Protein AF-A0A2P0QM27-F1 (afdb_monomer_lite)

Foldseek 3Di:
DALAPPAFAAALPFQKKWAADVVLRATEIDGPPDDAAFPVRHDRVVLSVVRHDRDNDRRIHRHYLVLLLDPCANVVSPRLVRHPYYDPVSCVVCVVRRPPVD

Secondary structure (DSSP, 8-state):
--SSSSPPP--S--SEEEEEEGGGTEEEEEETT--S--TTS--HHHHHHHH-SS---TTEEEE-HHHHTSTTTTTTTTGGGGEEE--HHHHHHHTTTS-TT-

Structure (mmCIF, N/CA/C/O backbone):
data_AF-A0A2P0QM27-F1
#
_entry.id   AF-A0A2P0QM27-F1
#
loop_
_atom_site.group_PDB
_atom_site.id
_atom_site.type_symbol
_atom_site.label_atom_id
_atom_site.label_alt_id
_atom_site.label_comp_id
_atom_site.label_asym_id
_atom_site.label_entity_id
_atom_site.label_seq_id
_atom_site.pdbx_PDB_ins_code
_atom_site.Cartn_x
_atom_site.Cartn_y
_atom_site.Cartn_z
_atom_site.occupancy
_atom_site.B_iso_or_equiv
_atom_site.auth_seq_id
_atom_site.auth_comp_id
_atom_site.auth_asym_id
_atom_site.auth_atom_id
_atom_site.pdbx_PDB_model_num
ATOM 1 N N . TYR A 1 1 ? -10.069 10.920 -4.440 1.00 52.03 1 TYR A N 1
ATOM 2 C CA . TYR A 1 1 ? -8.743 10.371 -4.757 1.00 52.03 1 TYR A CA 1
ATOM 3 C C . TYR A 1 1 ? -8.970 8.948 -5.209 1.00 52.03 1 TYR A C 1
ATOM 5 O O . TYR A 1 1 ? -9.289 8.144 -4.345 1.00 52.03 1 TYR A O 1
ATOM 13 N N . SER A 1 2 ? -8.981 8.717 -6.528 1.00 51.06 2 SER A N 1
ATOM 14 C CA . SER A 1 2 ? -9.186 7.390 -7.122 1.00 51.06 2 SER A CA 1
ATOM 15 C C . SER A 1 2 ? -7.847 6.813 -7.563 1.00 51.06 2 SER A C 1
ATOM 17 O O . SER A 1 2 ? -6.997 7.549 -8.066 1.00 51.06 2 SER A O 1
ATOM 19 N N . ALA A 1 3 ? -7.697 5.508 -7.396 1.00 58.22 3 ALA A N 1
ATOM 20 C CA . ALA A 1 3 ? -6.549 4.711 -7.788 1.00 58.22 3 ALA A CA 1
ATOM 21 C C . ALA A 1 3 ? -6.522 4.334 -9.282 1.00 58.22 3 ALA A C 1
ATOM 23 O O . ALA A 1 3 ? -5.555 3.730 -9.745 1.00 58.22 3 ALA A O 1
ATOM 24 N N . PHE A 1 4 ? -7.580 4.671 -10.028 1.00 58.84 4 PHE A N 1
ATOM 25 C CA . PHE A 1 4 ? -7.776 4.245 -11.421 1.00 58.84 4 PHE A CA 1
ATOM 26 C C . PHE A 1 4 ? -8.026 5.397 -12.398 1.00 58.84 4 PHE A C 1
ATOM 28 O O . PHE A 1 4 ? -7.951 5.216 -13.607 1.00 58.84 4 PHE A O 1
ATOM 35 N N . THR A 1 5 ? -8.348 6.595 -11.904 1.00 54.19 5 THR A N 1
ATOM 36 C CA . THR A 1 5 ? -8.540 7.786 -12.747 1.00 54.19 5 THR A CA 1
ATOM 37 C C . T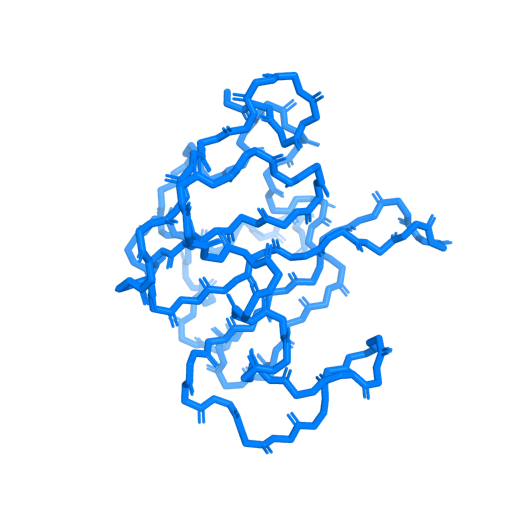HR A 1 5 ? -7.605 8.896 -12.283 1.00 54.19 5 THR A C 1
ATOM 39 O O . THR A 1 5 ? -7.906 9.618 -11.334 1.00 54.19 5 THR A O 1
ATOM 42 N N . CYS A 1 6 ? -6.461 9.020 -12.966 1.00 58.53 6 CYS A N 1
ATOM 43 C CA . CYS A 1 6 ? -5.360 9.944 -12.656 1.00 58.53 6 CYS A CA 1
ATOM 44 C C . CYS A 1 6 ? -4.709 9.690 -11.281 1.00 58.53 6 CYS A C 1
ATOM 46 O O . CYS A 1 6 ? -4.759 10.565 -10.406 1.00 58.53 6 CYS A O 1
ATOM 48 N N . PRO A 1 7 ? -4.084 8.514 -11.074 1.00 61.19 7 PRO A N 1
ATOM 49 C CA . PRO A 1 7 ? -3.413 8.202 -9.820 1.00 61.19 7 PRO A CA 1
ATOM 50 C C . PRO A 1 7 ? -2.248 9.169 -9.557 1.00 61.19 7 PRO A C 1
ATOM 52 O O . PRO A 1 7 ? -1.555 9.619 -10.474 1.00 61.19 7 PRO A O 1
ATOM 55 N N . HIS A 1 8 ? -2.020 9.503 -8.285 1.00 66.12 8 HIS A N 1
ATOM 56 C CA . HIS A 1 8 ? -0.882 10.339 -7.900 1.00 66.12 8 HIS A CA 1
ATOM 57 C C . HIS A 1 8 ? 0.436 9.637 -8.245 1.00 66.12 8 HIS A C 1
ATOM 59 O O . HIS A 1 8 ? 0.693 8.505 -7.835 1.00 66.12 8 HIS A O 1
ATOM 65 N N . THR A 1 9 ? 1.301 10.342 -8.967 1.00 71.75 9 THR A N 1
ATOM 66 C CA . THR A 1 9 ? 2.626 9.852 -9.340 1.00 71.75 9 THR A CA 1
ATOM 67 C C . THR A 1 9 ? 3.560 9.851 -8.139 1.00 71.75 9 THR A C 1
ATOM 69 O O . THR A 1 9 ? 3.664 10.856 -7.439 1.00 71.75 9 THR A O 1
ATOM 72 N N . SER A 1 10 ? 4.312 8.775 -7.928 1.00 76.31 10 SER A N 1
ATOM 73 C CA . SER A 1 10 ? 5.228 8.681 -6.789 1.00 76.31 10 SER A CA 1
ATOM 74 C C . SER A 1 10 ? 6.692 8.880 -7.200 1.00 76.31 10 SER A C 1
ATOM 76 O O . SER A 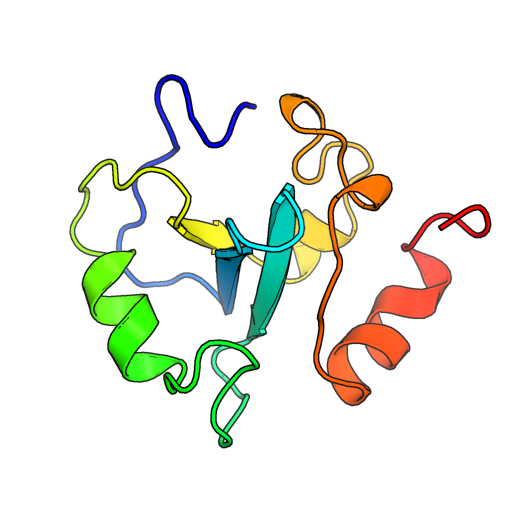1 10 ? 7.168 8.318 -8.186 1.00 76.31 10 SER A O 1
ATOM 78 N N . CYS A 1 11 ? 7.434 9.684 -6.432 1.00 73.00 11 CYS A N 1
ATOM 79 C CA . CYS A 1 11 ? 8.842 9.996 -6.713 1.00 73.00 11 CYS A CA 1
ATOM 80 C C . CYS A 1 11 ? 9.824 8.894 -6.274 1.00 73.00 11 CYS A C 1
ATOM 82 O O . CYS A 1 11 ? 10.914 8.808 -6.826 1.00 73.00 11 CYS A O 1
ATOM 84 N N . GLY A 1 12 ? 9.441 8.034 -5.321 1.00 72.00 12 GLY A N 1
ATOM 85 C CA . GLY A 1 12 ? 10.287 6.943 -4.806 1.00 72.00 12 GLY A CA 1
ATOM 86 C C . GLY A 1 12 ? 10.541 6.983 -3.297 1.00 72.00 12 GLY A C 1
ATOM 87 O O . GLY A 1 12 ? 10.998 5.991 -2.734 1.00 72.00 12 GLY A O 1
ATOM 88 N N . CYS A 1 13 ? 10.200 8.086 -2.621 1.00 82.69 13 CYS A N 1
ATOM 89 C CA . CYS A 1 13 ? 10.418 8.278 -1.178 1.00 82.69 13 CYS A CA 1
ATOM 90 C C . CYS A 1 13 ? 9.235 7.838 -0.296 1.00 82.69 13 CYS A C 1
ATOM 92 O O . CYS A 1 13 ? 9.191 8.176 0.882 1.00 82.69 13 CYS A O 1
ATOM 94 N N . PHE A 1 14 ? 8.260 7.116 -0.848 1.00 88.31 14 PHE A N 1
ATOM 95 C CA . PHE A 1 14 ? 7.098 6.638 -0.096 1.00 88.31 14 PHE A CA 1
ATOM 96 C C . PHE A 1 14 ? 7.498 5.610 0.970 1.00 88.31 14 PHE A C 1
ATOM 98 O O . PHE A 1 14 ? 8.445 4.832 0.797 1.00 88.31 14 PHE A O 1
ATOM 105 N N . GLU A 1 15 ? 6.771 5.610 2.083 1.00 91.62 15 GLU A N 1
ATOM 106 C CA . GLU A 1 15 ? 7.012 4.699 3.204 1.00 91.62 15 GLU A CA 1
ATOM 107 C C . GLU A 1 15 ? 6.346 3.340 2.976 1.00 91.62 15 GLU A C 1
ATOM 109 O O . GLU A 1 15 ? 6.818 2.337 3.505 1.00 91.62 15 GLU A O 1
ATOM 114 N N . GLY A 1 16 ? 5.288 3.296 2.163 1.00 93.38 16 GLY A N 1
ATOM 115 C CA . GLY A 1 16 ? 4.568 2.085 1.798 1.00 93.38 16 GLY A CA 1
ATOM 116 C C . GLY A 1 16 ? 3.971 2.141 0.396 1.00 93.38 16 GLY A C 1
ATOM 117 O O . GLY A 1 16 ? 4.044 3.163 -0.288 1.00 93.38 16 GLY A O 1
ATOM 118 N N . ILE A 1 17 ? 3.388 1.024 -0.025 1.00 94.00 17 ILE A N 1
ATOM 119 C CA . ILE A 1 17 ? 2.698 0.854 -1.301 1.00 94.00 17 ILE A CA 1
ATOM 120 C C . ILE A 1 17 ? 1.319 0.259 -1.020 1.00 94.00 17 ILE A C 1
ATOM 122 O O . ILE A 1 17 ? 1.222 -0.768 -0.345 1.00 94.00 17 ILE A O 1
ATOM 126 N N . ALA A 1 18 ? 0.276 0.883 -1.562 1.00 93.12 18 ALA A N 1
ATOM 127 C CA . ALA A 1 18 ? -1.013 0.240 -1.776 1.00 93.12 18 ALA A CA 1
ATOM 128 C C . ALA A 1 18 ? -1.033 -0.328 -3.202 1.00 93.12 18 ALA A C 1
ATOM 130 O O . ALA A 1 18 ? -0.872 0.422 -4.166 1.00 93.12 18 ALA A O 1
ATOM 131 N N . PHE A 1 19 ? -1.182 -1.645 -3.326 1.00 93.56 19 PHE A N 1
ATOM 132 C CA . PHE A 1 19 ? -1.206 -2.362 -4.599 1.00 93.56 19 PHE A CA 1
ATOM 133 C C . PHE A 1 19 ? -2.555 -3.056 -4.794 1.00 93.56 19 PHE A C 1
ATOM 135 O O . PHE A 1 19 ? -3.089 -3.653 -3.864 1.00 93.56 19 PHE A O 1
ATOM 142 N N . TYR A 1 20 ? -3.118 -2.972 -5.991 1.00 92.19 20 TYR A N 1
ATOM 143 C CA . TYR A 1 20 ? -4.400 -3.582 -6.318 1.00 92.19 20 TYR A CA 1
ATOM 144 C C . TYR A 1 20 ? -4.252 -5.087 -6.571 1.00 92.19 20 TYR A C 1
ATOM 146 O O . TYR A 1 20 ? -3.283 -5.530 -7.189 1.00 92.19 20 TYR A O 1
ATOM 154 N N . ILE A 1 21 ? -5.222 -5.862 -6.089 1.00 92.75 21 ILE A N 1
ATOM 155 C CA . ILE A 1 21 ? -5.318 -7.318 -6.199 1.00 92.75 21 ILE A CA 1
ATOM 156 C C . ILE A 1 21 ? -6.605 -7.622 -6.981 1.00 92.75 21 ILE A C 1
ATOM 158 O O . ILE A 1 21 ? -7.696 -7.573 -6.398 1.00 92.75 21 ILE A O 1
ATOM 162 N N . PRO A 1 22 ? -6.503 -7.894 -8.294 1.00 89.69 22 PRO A N 1
ATOM 163 C CA . PRO A 1 22 ? -7.663 -8.086 -9.163 1.00 89.69 22 PRO A CA 1
ATOM 164 C C . PRO A 1 22 ? -8.581 -9.235 -8.735 1.00 89.69 22 PRO A C 1
ATOM 166 O O . PRO A 1 22 ? -9.790 -9.145 -8.902 1.00 89.69 22 PRO A O 1
ATOM 169 N N . GLU A 1 23 ? -8.028 -10.302 -8.159 1.00 90.44 23 GLU A N 1
ATOM 170 C CA . GLU A 1 23 ? -8.747 -11.536 -7.820 1.00 90.44 23 GLU A CA 1
ATOM 171 C C . GLU A 1 23 ? -9.832 -11.338 -6.756 1.00 90.44 23 GLU A C 1
ATOM 173 O O . GLU A 1 23 ? -10.785 -12.111 -6.687 1.00 90.44 23 GLU A O 1
ATOM 178 N N . VAL A 1 24 ? -9.677 -10.315 -5.919 1.00 92.56 24 VAL A N 1
ATOM 179 C CA . VAL A 1 24 ? -10.595 -9.984 -4.819 1.00 92.56 24 VAL A CA 1
ATOM 180 C C . VAL A 1 24 ? -11.058 -8.5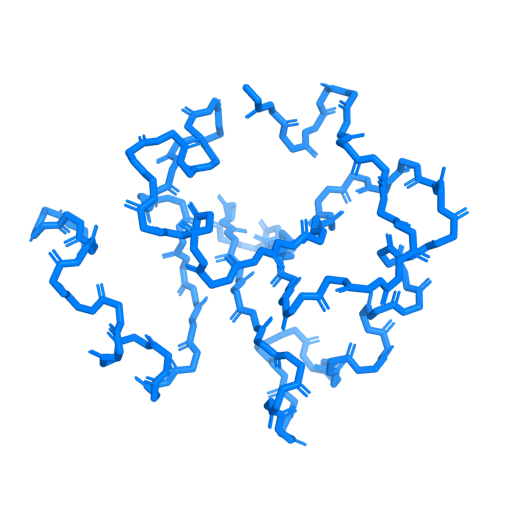28 -4.877 1.00 92.56 24 VAL A C 1
ATOM 182 O O . VAL A 1 24 ? -11.618 -8.020 -3.911 1.00 92.56 24 VAL A O 1
ATOM 185 N N . GLU A 1 25 ? -10.792 -7.852 -5.999 1.00 90.38 25 GLU A N 1
ATOM 186 C CA . GLU A 1 25 ? -11.122 -6.447 -6.247 1.00 90.38 25 GLU A CA 1
ATOM 187 C C . GLU A 1 25 ? -10.774 -5.511 -5.070 1.00 90.38 25 GLU A C 1
ATOM 189 O O . GLU A 1 25 ? -11.561 -4.643 -4.674 1.00 90.38 25 GLU A O 1
ATOM 194 N N . GLY A 1 26 ? -9.581 -5.689 -4.499 1.00 92.25 26 GLY A N 1
ATOM 195 C CA . GLY A 1 26 ? -9.148 -5.005 -3.281 1.00 92.25 26 GLY A CA 1
ATOM 196 C C . GLY A 1 26 ? -7.703 -4.524 -3.337 1.00 92.25 26 GLY A C 1
ATOM 197 O O . GLY A 1 26 ? -6.995 -4.734 -4.315 1.00 92.25 26 GLY A O 1
ATOM 198 N N . PHE A 1 27 ? -7.249 -3.877 -2.270 1.00 93.50 27 PHE A N 1
ATOM 199 C CA . PHE A 1 27 ? -5.885 -3.393 -2.106 1.00 93.50 27 PHE A CA 1
ATOM 200 C C . PHE A 1 27 ? -5.139 -4.191 -1.040 1.00 93.50 27 PHE A C 1
ATOM 202 O O . PHE A 1 27 ? -5.633 -4.419 0.066 1.00 93.50 27 PHE A O 1
ATOM 209 N N . GLY A 1 28 ? -3.912 -4.573 -1.367 1.00 95.06 28 GLY A N 1
ATOM 210 C CA . GLY A 1 28 ? -2.899 -4.948 -0.400 1.00 95.06 28 GLY A CA 1
ATOM 211 C C . GLY A 1 28 ? -2.064 -3.734 -0.002 1.00 95.06 28 GLY A C 1
ATOM 212 O O . GLY A 1 28 ? -1.789 -2.861 -0.825 1.00 95.06 28 GLY A O 1
ATOM 213 N N . ILE A 1 29 ? -1.641 -3.679 1.257 1.00 95.19 29 ILE A N 1
ATOM 214 C CA . ILE A 1 29 ? -0.753 -2.633 1.767 1.00 95.19 29 ILE A CA 1
ATOM 215 C C . ILE A 1 29 ? 0.549 -3.255 2.249 1.00 95.19 29 ILE A C 1
ATOM 217 O O . ILE A 1 29 ? 0.538 -4.222 3.004 1.00 95.19 29 ILE A O 1
ATOM 221 N N . VAL A 1 30 ? 1.681 -2.666 1.873 1.00 95.56 30 VAL A N 1
ATOM 222 C CA . VAL A 1 30 ? 2.998 -3.074 2.369 1.00 95.56 30 VAL A CA 1
ATOM 223 C C . VAL A 1 30 ? 3.875 -1.865 2.678 1.00 95.56 30 VAL A C 1
ATOM 225 O O . VAL A 1 30 ? 3.914 -0.905 1.915 1.00 95.56 30 VAL A O 1
ATOM 228 N N . MET A 1 31 ? 4.608 -1.912 3.791 1.00 95.19 31 MET A N 1
ATOM 229 C CA . MET A 1 31 ? 5.588 -0.881 4.149 1.00 95.19 31 MET A CA 1
ATOM 230 C C . MET A 1 31 ? 6.983 -1.262 3.668 1.00 95.19 31 MET A C 1
ATOM 232 O O . MET A 1 31 ? 7.327 -2.438 3.599 1.00 95.19 31 MET A O 1
ATOM 236 N N . ARG A 1 32 ? 7.832 -0.260 3.437 1.00 92.81 32 ARG A N 1
ATOM 237 C CA . ARG A 1 32 ? 9.232 -0.417 3.015 1.00 92.81 32 ARG A CA 1
ATOM 238 C C . ARG A 1 32 ? 10.052 -1.330 3.928 1.00 92.81 32 ARG A C 1
ATOM 240 O O . ARG A 1 32 ? 11.000 -1.955 3.471 1.00 92.81 32 ARG A O 1
ATOM 247 N N . GLY A 1 33 ? 9.708 -1.387 5.215 1.00 90.62 33 GLY A N 1
ATOM 248 C CA . GLY A 1 33 ? 10.381 -2.242 6.196 1.00 90.62 33 GLY A CA 1
ATOM 249 C C . GLY A 1 33 ? 10.010 -3.728 6.120 1.00 90.62 33 GLY A C 1
ATOM 250 O O . GLY A 1 33 ? 10.670 -4.533 6.775 1.00 90.62 33 GLY A O 1
ATOM 251 N N . TYR A 1 34 ? 8.981 -4.101 5.354 1.00 93.19 34 TYR A N 1
ATOM 252 C CA . TYR A 1 34 ? 8.546 -5.488 5.210 1.00 93.19 34 TYR A CA 1
ATOM 253 C C . TYR A 1 34 ? 9.552 -6.281 4.367 1.00 93.19 34 TYR A C 1
ATOM 255 O O . TYR A 1 34 ? 9.909 -5.863 3.265 1.00 93.19 34 TYR A O 1
ATOM 263 N N . ARG A 1 35 ? 10.044 -7.403 4.906 1.00 91.25 35 ARG A N 1
ATOM 264 C CA . ARG A 1 35 ? 11.146 -8.181 4.309 1.00 91.25 35 ARG A CA 1
ATOM 265 C C . ARG A 1 35 ? 10.690 -9.399 3.515 1.00 91.25 35 ARG A C 1
ATOM 267 O O . ARG A 1 35 ? 11.462 -9.891 2.696 1.00 91.25 35 ARG A O 1
ATOM 274 N N . ASP A 1 36 ? 9.474 -9.867 3.759 1.00 93.50 36 ASP A N 1
ATOM 275 C CA . ASP A 1 36 ? 8.925 -11.037 3.087 1.00 93.50 36 ASP A CA 1
ATOM 276 C C . ASP A 1 36 ? 8.236 -10.654 1.771 1.00 93.50 36 ASP A C 1
ATOM 278 O O . ASP A 1 36 ? 8.109 -9.480 1.402 1.00 93.50 36 ASP A O 1
ATOM 282 N N . VAL A 1 37 ? 7.790 -11.674 1.043 1.00 95.06 37 VAL A N 1
ATOM 283 C CA . VAL A 1 37 ? 6.948 -11.498 -0.141 1.00 95.06 37 VAL A CA 1
ATOM 284 C C . VAL A 1 37 ? 5.516 -11.189 0.279 1.00 95.06 37 VAL A C 1
ATOM 286 O O . VAL A 1 37 ? 5.009 -11.738 1.257 1.00 95.06 37 VAL A O 1
ATOM 289 N N . THR A 1 38 ? 4.850 -10.296 -0.448 1.00 94.31 38 THR A N 1
ATOM 290 C CA . THR A 1 38 ? 3.435 -10.011 -0.201 1.00 94.31 38 THR A CA 1
ATOM 291 C C . THR A 1 38 ? 2.545 -11.078 -0.838 1.00 94.31 38 THR A C 1
ATOM 293 O O . THR A 1 38 ? 3.015 -11.996 -1.512 1.00 94.31 38 THR A O 1
ATOM 296 N N . VAL A 1 39 ? 1.230 -10.960 -0.641 1.00 93.25 39 VAL A N 1
ATOM 297 C CA . VAL A 1 39 ? 0.239 -11.920 -1.158 1.00 93.25 39 VAL A CA 1
ATOM 298 C C . VAL A 1 39 ? 0.254 -12.084 -2.686 1.00 93.25 39 VAL A C 1
ATOM 300 O O . VAL A 1 39 ? -0.174 -13.120 -3.181 1.00 93.25 39 VAL A O 1
ATOM 303 N N . ASN A 1 40 ? 0.793 -11.115 -3.439 1.00 90.81 40 ASN A N 1
ATOM 304 C CA . ASN A 1 40 ? 0.963 -11.225 -4.895 1.00 90.81 40 ASN A CA 1
ATOM 305 C C . ASN A 1 40 ? 2.293 -11.896 -5.312 1.00 90.81 40 ASN A C 1
ATOM 307 O O . ASN A 1 40 ? 2.617 -11.939 -6.497 1.00 90.81 40 ASN A O 1
ATOM 311 N N . GLY A 1 41 ? 3.077 -12.396 -4.351 1.00 93.00 41 GLY A N 1
ATOM 312 C CA . GLY A 1 41 ? 4.354 -13.072 -4.582 1.00 93.00 41 GLY A CA 1
ATOM 313 C C . GLY A 1 41 ? 5.547 -12.142 -4.816 1.00 93.00 41 GLY A C 1
ATOM 314 O O . GLY A 1 41 ? 6.640 -12.632 -5.095 1.00 93.00 41 GLY A O 1
ATOM 315 N N . LEU A 1 42 ? 5.376 -10.820 -4.697 1.00 93.50 42 LEU A N 1
ATOM 316 C CA . LEU A 1 42 ? 6.438 -9.842 -4.942 1.00 93.50 42 LEU A CA 1
ATOM 317 C C . LEU A 1 42 ? 6.971 -9.237 -3.632 1.00 93.50 42 LEU A C 1
ATOM 319 O O . LEU A 1 42 ? 6.197 -8.950 -2.717 1.00 93.50 42 LEU A O 1
ATOM 323 N N . PRO A 1 43 ? 8.289 -8.989 -3.519 1.00 94.56 43 PRO A N 1
ATOM 324 C CA . PRO A 1 43 ? 8.834 -8.191 -2.428 1.00 94.56 43 PRO A CA 1
ATOM 325 C C . PRO A 1 43 ? 8.541 -6.697 -2.642 1.00 94.56 43 PRO A C 1
ATOM 327 O O . PRO A 1 43 ? 8.271 -6.241 -3.759 1.00 94.56 43 PRO A O 1
ATOM 330 N N . PHE A 1 44 ? 8.666 -5.904 -1.572 1.00 93.56 44 PHE A N 1
ATOM 331 C CA . PHE A 1 44 ? 8.469 -4.450 -1.626 1.00 93.56 44 PHE A CA 1
ATOM 332 C C . PHE A 1 44 ? 9.321 -3.774 -2.710 1.00 93.56 44 PHE A C 1
ATOM 334 O O . PHE A 1 44 ? 8.816 -2.919 -3.431 1.00 93.56 44 PHE A O 1
ATOM 341 N N . SER A 1 45 ? 10.597 -4.152 -2.841 1.00 91.88 45 SER A N 1
ATOM 342 C CA . SER A 1 45 ? 11.528 -3.548 -3.806 1.00 91.88 45 SER A CA 1
ATOM 343 C C . SER A 1 45 ? 11.025 -3.654 -5.246 1.00 91.88 45 SER A C 1
ATOM 345 O O . SER A 1 45 ? 10.998 -2.654 -5.955 1.00 91.88 45 SER A O 1
ATOM 347 N N . THR A 1 46 ? 10.536 -4.827 -5.649 1.00 92.12 46 THR A N 1
ATOM 348 C CA . THR A 1 46 ? 9.994 -5.053 -6.996 1.00 92.12 46 THR A CA 1
ATOM 349 C C . THR A 1 46 ? 8.748 -4.207 -7.263 1.00 92.12 46 THR A C 1
ATOM 351 O O . THR A 1 46 ? 8.584 -3.649 -8.349 1.00 92.12 46 THR A O 1
ATOM 354 N N . MET A 1 47 ? 7.870 -4.058 -6.269 1.00 92.31 47 MET A N 1
ATOM 355 C CA . MET A 1 47 ? 6.700 -3.184 -6.407 1.00 92.31 47 MET A CA 1
ATOM 356 C C . MET A 1 47 ? 7.078 -1.699 -6.381 1.00 92.31 47 MET A C 1
ATOM 358 O O . MET A 1 47 ? 6.446 -0.892 -7.065 1.00 92.31 47 MET A O 1
ATOM 362 N N . ALA A 1 48 ? 8.120 -1.321 -5.638 1.00 90.44 48 ALA A N 1
ATOM 363 C CA . ALA A 1 48 ? 8.605 0.052 -5.581 1.00 90.44 48 ALA A CA 1
ATOM 364 C C . ALA A 1 48 ? 9.105 0.525 -6.951 1.00 90.44 48 ALA A C 1
ATOM 366 O O . ALA A 1 48 ? 8.783 1.644 -7.345 1.00 90.44 48 ALA A O 1
ATOM 367 N N . ASP A 1 49 ? 9.785 -0.340 -7.707 1.00 88.19 49 ASP A N 1
ATOM 368 C CA . ASP A 1 49 ? 10.218 -0.047 -9.080 1.00 88.19 49 ASP A CA 1
ATOM 369 C C . ASP A 1 49 ? 9.030 0.238 -10.014 1.00 88.19 49 ASP A C 1
ATOM 371 O O . ASP A 1 49 ? 9.105 1.104 -10.889 1.00 88.19 49 ASP A O 1
ATOM 375 N N . SER A 1 50 ? 7.906 -0.453 -9.802 1.00 83.69 50 SER A N 1
ATOM 376 C CA . SER A 1 50 ? 6.666 -0.241 -10.563 1.00 83.69 50 SER A CA 1
ATOM 377 C C . SER A 1 50 ? 5.911 1.016 -10.121 1.00 83.69 50 SER A C 1
ATOM 379 O O . SER A 1 50 ? 5.275 1.665 -10.941 1.00 83.69 50 SER A O 1
ATOM 381 N N . THR A 1 51 ? 6.021 1.399 -8.849 1.00 84.44 51 THR A N 1
ATOM 382 C CA . THR A 1 51 ? 5.288 2.535 -8.261 1.00 84.44 51 THR A CA 1
ATOM 383 C C . THR A 1 51 ? 6.028 3.873 -8.432 1.00 84.44 51 THR A C 1
ATOM 385 O O . THR A 1 51 ? 5.411 4.936 -8.477 1.00 84.44 51 THR A O 1
ATOM 388 N N . ALA A 1 52 ? 7.361 3.851 -8.497 1.00 82.88 52 ALA A N 1
ATOM 389 C CA . ALA A 1 52 ? 8.206 5.041 -8.556 1.00 82.88 52 ALA A CA 1
ATOM 390 C C . ALA A 1 52 ? 8.419 5.584 -9.987 1.00 82.88 52 ALA A C 1
ATOM 392 O O . ALA A 1 52 ? 7.973 5.025 -10.994 1.00 82.88 52 ALA A O 1
ATOM 393 N N . GLY A 1 53 ? 9.156 6.697 -10.078 1.00 76.12 53 GLY A N 1
ATOM 394 C CA . GLY A 1 53 ? 9.614 7.273 -11.346 1.00 76.12 53 GLY A CA 1
ATOM 395 C C . GLY A 1 53 ? 8.664 8.296 -11.965 1.00 76.12 53 GLY A C 1
ATOM 396 O O . G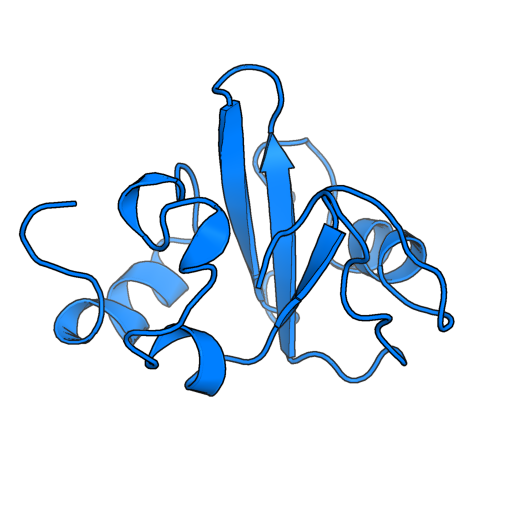LY A 1 53 ? 8.786 8.587 -13.150 1.00 76.12 53 GLY A O 1
ATOM 397 N N . GLY A 1 54 ? 7.713 8.839 -11.197 1.00 71.19 54 GLY A N 1
ATOM 398 C CA . GLY A 1 54 ? 6.806 9.877 -11.701 1.00 71.19 54 GLY A CA 1
ATOM 399 C C . GLY A 1 54 ? 5.793 9.366 -12.733 1.00 71.19 54 GLY A C 1
ATOM 400 O O . GLY A 1 54 ? 5.181 10.160 -13.441 1.00 71.19 54 GLY A O 1
ATOM 401 N N . ARG A 1 55 ? 5.630 8.043 -12.836 1.00 73.06 55 ARG A N 1
ATOM 402 C CA . ARG A 1 55 ? 4.678 7.395 -13.740 1.00 73.06 55 ARG A CA 1
ATOM 403 C C . ARG A 1 55 ? 3.328 7.247 -13.050 1.00 73.06 55 ARG A C 1
ATOM 405 O O . ARG A 1 55 ? 3.268 7.022 -11.843 1.00 73.06 55 ARG A O 1
ATOM 412 N N . GLN A 1 56 ? 2.258 7.377 -13.823 1.00 71.00 56 GLN A N 1
ATOM 413 C CA . GLN A 1 56 ? 0.926 6.968 -13.393 1.00 71.00 56 GLN A CA 1
ATOM 414 C C . GLN A 1 56 ? 0.807 5.478 -13.683 1.00 71.00 56 GLN A C 1
ATOM 416 O O . GLN A 1 56 ? 0.843 5.074 -14.845 1.00 71.00 56 GLN A O 1
ATOM 421 N N . VAL A 1 57 ? 0.768 4.671 -12.628 1.00 77.12 57 VAL A N 1
ATOM 422 C CA . VAL A 1 57 ? 0.603 3.225 -12.735 1.00 77.12 57 VAL A CA 1
ATOM 423 C C . VAL A 1 57 ? -0.661 2.866 -11.985 1.00 77.12 57 VAL A C 1
ATOM 425 O O . VAL A 1 57 ? -0.727 2.991 -10.762 1.00 77.12 57 VAL A O 1
ATOM 428 N N . ASP A 1 58 ? -1.672 2.455 -12.740 1.00 78.31 58 ASP A N 1
ATOM 429 C CA . ASP A 1 58 ? -2.960 2.090 -12.171 1.00 78.31 58 ASP A CA 1
ATOM 430 C C . ASP A 1 58 ? -2.790 0.934 -11.188 1.00 78.31 58 ASP A C 1
ATOM 432 O O . ASP A 1 58 ? -2.025 -0.010 -11.405 1.00 78.31 58 ASP A O 1
ATOM 436 N N . GLY A 1 59 ? -3.487 1.041 -10.062 1.00 82.31 59 GLY A N 1
ATOM 437 C CA . GLY A 1 59 ? -3.430 0.042 -9.005 1.00 82.31 59 GLY A CA 1
ATOM 438 C C . GLY A 1 59 ? -2.173 0.070 -8.130 1.00 82.31 59 GLY A C 1
ATOM 439 O O . GLY A 1 59 ? -2.188 -0.615 -7.118 1.00 82.31 59 GLY A O 1
ATOM 440 N N . PHE A 1 60 ? -1.136 0.870 -8.411 1.00 87.00 60 PHE A N 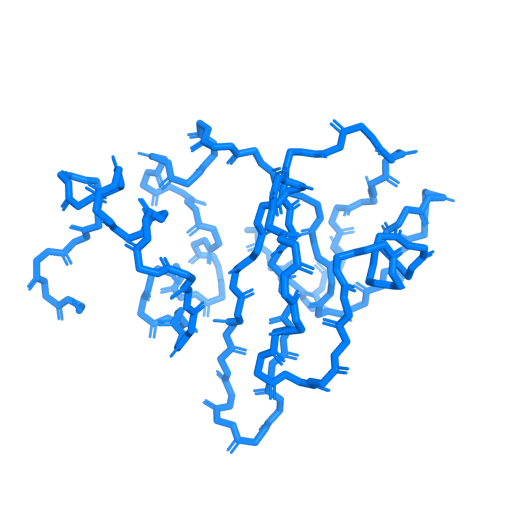1
ATOM 441 C CA . PHE A 1 60 ? 0.053 0.991 -7.549 1.00 87.00 60 PHE A CA 1
ATOM 442 C C . PHE A 1 60 ? 0.239 2.417 -7.029 1.00 87.00 60 PHE A C 1
ATOM 444 O O . PHE A 1 60 ? 0.483 3.350 -7.789 1.00 87.00 60 PHE A O 1
ATOM 451 N N . HIS A 1 61 ? 0.165 2.585 -5.709 1.00 86.88 61 HIS A N 1
ATOM 452 C CA . HIS A 1 61 ? 0.182 3.896 -5.063 1.00 86.88 61 HIS A CA 1
ATOM 453 C C . HIS A 1 61 ? 1.213 3.957 -3.951 1.00 86.88 61 HIS A C 1
ATOM 455 O O . HIS A 1 61 ? 1.132 3.208 -2.980 1.00 86.88 61 HIS A O 1
ATOM 461 N N . GLY A 1 62 ? 2.145 4.904 -4.049 1.00 90.81 62 GLY A N 1
ATOM 462 C CA . GLY A 1 62 ? 3.017 5.249 -2.935 1.00 90.81 62 GLY A CA 1
ATOM 463 C C . GLY A 1 62 ? 2.215 5.940 -1.834 1.00 90.81 62 GLY A C 1
ATOM 464 O O . GLY A 1 62 ? 1.509 6.915 -2.091 1.00 90.81 62 GLY A O 1
ATOM 465 N N . ILE A 1 63 ? 2.334 5.444 -0.606 1.00 92.19 63 ILE A N 1
ATOM 466 C CA . ILE A 1 63 ? 1.623 5.947 0.574 1.00 92.19 63 ILE A CA 1
ATOM 467 C C . ILE A 1 63 ? 2.587 6.184 1.745 1.00 92.19 63 ILE A C 1
ATOM 469 O O . ILE A 1 63 ? 3.740 5.741 1.732 1.00 92.19 63 ILE A O 1
ATOM 473 N N . SER A 1 64 ? 2.110 6.895 2.765 1.00 91.38 64 SER A N 1
ATOM 474 C CA . SER A 1 64 ? 2.794 7.065 4.051 1.00 91.38 64 SER A CA 1
ATOM 475 C C . SER A 1 64 ? 1.993 6.442 5.192 1.00 91.38 64 SER A C 1
ATOM 477 O O . SER A 1 64 ? 0.776 6.259 5.080 1.00 91.38 64 SER A O 1
ATOM 479 N N . LEU A 1 65 ? 2.665 6.154 6.309 1.00 90.31 65 LEU A N 1
ATOM 480 C CA . LEU A 1 65 ? 2.022 5.663 7.527 1.00 90.31 65 LEU A CA 1
ATOM 481 C C . LEU A 1 65 ? 0.962 6.649 8.033 1.00 90.31 65 LEU A C 1
ATOM 483 O O . LEU A 1 65 ? -0.141 6.253 8.401 1.00 90.31 65 LEU A O 1
ATOM 487 N N . GLU A 1 66 ? 1.267 7.945 7.988 1.00 90.06 66 GLU A N 1
ATOM 488 C CA . GLU A 1 66 ? 0.329 8.994 8.397 1.00 90.06 66 GLU A CA 1
ATOM 489 C C . GLU A 1 66 ? -0.869 9.117 7.449 1.00 90.06 66 GLU A C 1
ATOM 491 O O . GLU A 1 66 ? -1.980 9.397 7.898 1.00 90.06 66 GLU A O 1
ATOM 496 N N . TYR A 1 67 ? -0.693 8.863 6.145 1.00 89.88 67 TYR A N 1
ATOM 497 C CA . TYR A 1 67 ? -1.818 8.894 5.209 1.00 89.88 67 TYR A CA 1
ATOM 498 C C . TYR A 1 67 ? -2.859 7.819 5.543 1.00 89.88 67 TYR A C 1
ATOM 500 O O . TYR A 1 67 ? -4.056 8.095 5.476 1.00 89.88 67 TYR A O 1
ATOM 508 N N . MET A 1 68 ? -2.418 6.643 5.996 1.00 91.19 68 MET A N 1
ATOM 509 C CA . MET A 1 68 ? -3.304 5.573 6.467 1.00 91.19 68 MET A CA 1
ATOM 510 C C . MET A 1 68 ? -4.125 5.974 7.702 1.00 91.19 68 MET A C 1
ATOM 512 O O . MET A 1 68 ? -5.232 5.483 7.890 1.00 91.19 68 MET A O 1
ATOM 516 N N . ARG A 1 69 ? -3.661 6.918 8.525 1.00 91.12 69 ARG A N 1
ATOM 517 C CA . ARG A 1 69 ? -4.449 7.426 9.664 1.00 91.12 69 ARG A CA 1
ATOM 518 C C . ARG A 1 69 ? -5.539 8.414 9.256 1.00 91.12 69 ARG A C 1
ATOM 520 O O . ARG A 1 69 ? -6.377 8.785 10.075 1.00 91.12 69 ARG A O 1
ATOM 527 N N . SER A 1 70 ? -5.519 8.887 8.012 1.00 89.62 70 SER A N 1
ATOM 528 C CA . SER A 1 70 ? -6.494 9.852 7.525 1.00 89.62 70 SER A CA 1
ATOM 529 C C . SER A 1 70 ? -7.843 9.180 7.248 1.00 89.62 70 SER A C 1
ATOM 531 O O . SER A 1 70 ? -7.875 8.170 6.548 1.00 89.62 70 SER A O 1
ATOM 533 N N . PRO A 1 71 ? -8.981 9.799 7.615 1.00 85.31 71 PRO A N 1
ATOM 534 C CA . PRO A 1 71 ? -10.296 9.343 7.154 1.00 85.31 71 PRO A CA 1
ATOM 535 C C . PRO A 1 71 ? -10.468 9.475 5.628 1.00 85.31 71 PRO A C 1
ATOM 537 O O . PRO A 1 71 ? -11.443 8.991 5.067 1.00 85.31 71 PRO A O 1
ATOM 540 N N . LYS A 1 72 ? -9.534 10.149 4.939 1.00 86.94 72 LYS A N 1
ATOM 541 C CA . LYS A 1 72 ? -9.494 10.269 3.474 1.00 86.94 72 LYS A CA 1
ATOM 542 C C . LYS A 1 72 ? -8.579 9.235 2.806 1.00 86.94 72 LYS A C 1
ATOM 544 O O . LYS A 1 72 ? -8.306 9.364 1.608 1.00 86.94 72 LYS A O 1
ATOM 549 N N . PHE A 1 73 ? -8.071 8.259 3.557 1.00 88.50 73 PHE A N 1
ATOM 550 C CA . PHE A 1 73 ? -7.261 7.176 3.013 1.00 88.50 73 PHE A CA 1
ATOM 551 C C . PHE A 1 73 ? -8.043 6.437 1.923 1.00 88.50 73 PHE A C 1
ATOM 553 O O . PHE A 1 73 ? -9.106 5.902 2.210 1.00 88.50 73 PHE A O 1
ATOM 560 N N . ILE A 1 74 ? -7.562 6.492 0.672 1.00 85.50 74 ILE A N 1
ATOM 561 C CA . ILE A 1 74 ? -8.140 5.818 -0.514 1.00 85.50 74 ILE A CA 1
ATOM 562 C C . ILE A 1 74 ? -9.672 6.024 -0.628 1.00 85.50 74 ILE A C 1
ATOM 564 O O . ILE A 1 74 ? -10.429 5.205 -1.141 1.00 85.50 74 ILE A O 1
ATOM 568 N N . ALA A 1 75 ? -10.175 7.163 -0.139 1.00 84.81 75 ALA A N 1
ATOM 569 C CA . ALA A 1 75 ? -11.607 7.321 0.109 1.00 84.81 75 ALA A CA 1
ATOM 570 C C . ALA A 1 75 ? -12.474 7.292 -1.159 1.00 84.81 75 ALA A C 1
ATOM 572 O O . ALA A 1 75 ? -13.661 7.010 -1.050 1.00 84.81 75 ALA A O 1
ATOM 573 N N . ALA A 1 76 ? -11.925 7.568 -2.353 1.00 81.00 76 ALA A N 1
ATOM 574 C CA . ALA A 1 76 ? -12.730 7.442 -3.574 1.00 81.00 76 ALA A CA 1
ATOM 575 C C . ALA A 1 76 ? -12.772 6.022 -4.144 1.00 81.00 76 ALA A C 1
ATOM 577 O O . ALA A 1 76 ? -13.629 5.770 -4.981 1.00 81.00 76 ALA A O 1
ATOM 578 N N . ASP A 1 77 ? -11.909 5.109 -3.691 1.00 82.31 77 ASP A N 1
ATOM 579 C CA . ASP A 1 77 ? -11.985 3.702 -4.097 1.00 82.31 77 ASP A CA 1
ATOM 580 C C . ASP A 1 77 ? -12.690 2.833 -3.039 1.00 82.31 77 ASP A C 1
ATOM 582 O O . ASP A 1 77 ? -13.009 1.683 -3.318 1.00 82.31 77 ASP A O 1
ATOM 586 N N . GLY A 1 78 ? -13.017 3.393 -1.866 1.00 84.19 78 GLY A N 1
ATOM 587 C CA . GLY A 1 78 ? -13.735 2.720 -0.770 1.00 84.19 78 GLY A CA 1
ATOM 588 C C . GLY A 1 78 ? -12.952 2.657 0.546 1.00 84.19 78 GLY A C 1
ATOM 589 O O . GLY A 1 78 ? -13.392 2.038 1.507 1.00 84.19 78 GLY A O 1
ATOM 590 N N . GLY A 1 79 ? -11.788 3.307 0.612 1.00 89.00 79 GLY A N 1
ATOM 591 C CA . GLY A 1 79 ? -10.975 3.396 1.820 1.00 89.00 79 GLY A CA 1
ATOM 592 C C . GLY A 1 79 ? -10.596 2.037 2.398 1.00 89.00 79 GLY A C 1
ATOM 593 O O . GLY A 1 79 ? -10.169 1.145 1.666 1.00 89.00 79 GLY A O 1
ATOM 594 N N . TYR A 1 80 ? -10.722 1.889 3.717 1.00 90.94 80 TYR A N 1
ATOM 595 C CA . TYR A 1 80 ? -10.325 0.661 4.406 1.00 90.94 80 TYR A CA 1
ATOM 596 C C . TYR A 1 80 ? -11.167 -0.561 4.032 1.00 90.94 80 TYR A C 1
ATOM 598 O O . TYR A 1 80 ? -10.625 -1.658 4.052 1.00 90.94 80 TYR A O 1
ATOM 606 N N . GLU A 1 81 ? -12.423 -0.395 3.607 1.00 90.44 81 GLU A N 1
ATOM 607 C CA . GLU A 1 81 ? -13.275 -1.515 3.168 1.00 90.44 81 GLU A CA 1
ATOM 608 C C . GLU A 1 81 ? -12.701 -2.252 1.953 1.00 90.44 81 GLU A C 1
ATOM 610 O O . GLU A 1 81 ? -12.974 -3.431 1.742 1.00 90.44 81 GLU A O 1
ATOM 615 N N . ARG A 1 82 ? -11.869 -1.576 1.151 1.00 91.44 82 ARG A N 1
ATOM 616 C CA . ARG A 1 82 ? -11.157 -2.210 0.039 1.00 91.44 82 ARG A CA 1
ATOM 617 C C . ARG A 1 82 ? -9.830 -2.836 0.436 1.00 91.44 82 ARG A C 1
ATOM 619 O O . ARG A 1 82 ? -9.207 -3.461 -0.415 1.00 91.44 82 ARG A O 1
ATOM 626 N N . VAL A 1 83 ? -9.345 -2.661 1.662 1.00 92.81 83 VAL A N 1
ATOM 627 C CA . VAL A 1 83 ? -8.060 -3.225 2.089 1.00 92.81 83 VAL A CA 1
ATOM 628 C C . VAL A 1 83 ? -8.262 -4.680 2.488 1.00 92.81 83 VAL A C 1
ATOM 630 O O . VAL A 1 83 ? -8.783 -4.987 3.554 1.00 92.81 83 VAL A O 1
ATOM 633 N N . VAL A 1 84 ? -7.802 -5.587 1.635 1.00 94.44 84 VAL A N 1
ATOM 634 C CA . VAL A 1 84 ? -7.994 -7.038 1.792 1.00 94.44 84 VAL A CA 1
ATOM 635 C C . VAL A 1 84 ? -6.765 -7.736 2.369 1.00 94.44 84 VAL A C 1
ATOM 637 O O . VAL A 1 84 ? -6.854 -8.872 2.832 1.00 94.44 84 VAL A O 1
ATOM 640 N N . TRP A 1 85 ? -5.603 -7.074 2.354 1.00 95.06 85 TRP A N 1
ATOM 641 C CA . TRP A 1 85 ? -4.363 -7.649 2.867 1.00 95.06 85 TRP A CA 1
ATOM 642 C C . TRP A 1 85 ? -3.413 -6.597 3.445 1.00 95.06 85 TRP A C 1
ATOM 644 O O . TRP A 1 85 ? -3.210 -5.528 2.869 1.00 95.06 85 TRP A O 1
ATOM 654 N N . MET A 1 86 ? -2.791 -6.926 4.577 1.00 94.56 86 MET A N 1
ATOM 655 C CA . MET A 1 86 ? -1.787 -6.101 5.247 1.00 94.56 86 MET A CA 1
ATOM 656 C C . MET A 1 86 ? -0.941 -6.976 6.190 1.00 94.56 86 MET A C 1
ATOM 658 O O . MET A 1 86 ? -1.499 -7.887 6.809 1.00 94.56 86 MET A O 1
ATOM 662 N N . PRO A 1 87 ? 0.371 -6.713 6.356 1.00 94.50 87 PRO A N 1
ATOM 663 C CA . PRO A 1 87 ? 1.187 -7.373 7.371 1.00 94.50 87 PRO A CA 1
ATOM 664 C C . PRO A 1 87 ? 0.598 -7.213 8.780 1.00 94.50 87 PRO A C 1
ATOM 666 O O . PRO A 1 87 ? 0.093 -6.140 9.122 1.00 94.50 87 PRO A O 1
ATOM 669 N N . SER A 1 88 ? 0.702 -8.254 9.613 1.00 92.12 88 SER A N 1
ATOM 670 C CA . SER A 1 88 ? 0.176 -8.271 10.990 1.00 92.12 88 SER A CA 1
ATOM 671 C C . SER A 1 88 ? 0.656 -7.077 11.809 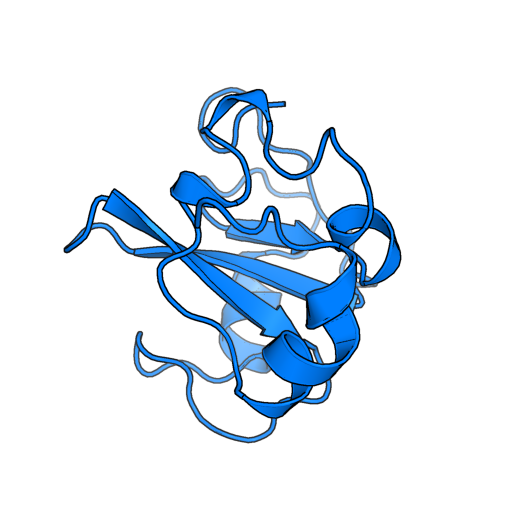1.00 92.12 88 SER A C 1
ATOM 673 O O . SER A 1 88 ? -0.153 -6.372 12.406 1.00 92.12 88 SER A O 1
ATOM 675 N N . ASP A 1 89 ? 1.954 -6.797 11.756 1.00 91.88 89 ASP A N 1
ATOM 676 C CA . ASP A 1 89 ? 2.591 -5.754 12.558 1.00 91.88 89 ASP A CA 1
ATOM 677 C C . ASP A 1 89 ? 2.076 -4.365 12.164 1.00 91.88 89 ASP A C 1
ATOM 679 O O . ASP A 1 89 ? 1.864 -3.496 13.010 1.00 91.88 89 ASP A O 1
ATOM 683 N N . LEU A 1 90 ? 1.814 -4.161 10.867 1.00 92.69 90 LEU A N 1
ATOM 684 C CA . LEU A 1 90 ? 1.223 -2.922 10.373 1.00 92.69 90 LEU A CA 1
ATOM 685 C C . LEU A 1 90 ? -0.243 -2.800 10.810 1.00 92.69 90 LEU A C 1
ATOM 687 O O . LEU A 1 90 ? -0.666 -1.726 11.242 1.00 92.69 90 LEU A O 1
ATOM 691 N N . LYS A 1 91 ? -1.006 -3.901 10.755 1.00 91.56 91 LYS A N 1
ATOM 692 C CA . LYS A 1 91 ? -2.395 -3.940 11.232 1.00 91.56 91 LYS A CA 1
ATOM 693 C C . LYS A 1 91 ? -2.490 -3.591 12.715 1.00 91.56 91 LYS A C 1
ATOM 695 O O . LYS A 1 91 ? -3.388 -2.851 13.107 1.00 91.56 91 LYS A O 1
ATOM 700 N N . GLU A 1 92 ? -1.565 -4.086 13.533 1.00 92.62 92 GLU A N 1
ATOM 701 C CA . GLU A 1 92 ? -1.509 -3.770 14.962 1.00 92.62 92 GLU A CA 1
ATOM 702 C C . GLU A 1 92 ? -1.200 -2.291 15.216 1.00 92.62 92 GLU A C 1
ATOM 704 O O . GLU A 1 92 ? -1.898 -1.653 16.005 1.00 92.62 92 GLU A O 1
ATOM 709 N N . GLN A 1 93 ? -0.225 -1.716 14.503 1.00 91.50 93 GLN A N 1
ATOM 710 C CA . GLN A 1 93 ? 0.127 -0.294 14.620 1.00 91.50 93 GLN A CA 1
ATOM 711 C C . GLN A 1 93 ? -1.017 0.648 14.220 1.00 91.50 93 GLN A C 1
ATOM 713 O O . GLN A 1 93 ? -1.152 1.734 14.785 1.00 91.50 93 GLN A O 1
ATOM 718 N N . LEU A 1 94 ? -1.832 0.249 13.241 1.00 90.81 94 LEU A N 1
ATOM 719 C CA . LEU A 1 94 ? -2.931 1.059 12.712 1.00 90.81 94 LEU A CA 1
ATOM 720 C C . LEU A 1 94 ? -4.290 0.742 13.339 1.00 90.81 94 LEU A C 1
ATOM 722 O O . LEU A 1 94 ? -5.270 1.406 13.015 1.00 90.81 94 LEU A O 1
ATOM 726 N N . ARG A 1 95 ? -4.369 -0.224 14.258 1.00 89.62 95 ARG A N 1
ATOM 727 C CA . ARG A 1 95 ? -5.633 -0.756 14.786 1.00 89.62 95 ARG A CA 1
ATOM 728 C C . ARG A 1 95 ? -6.602 0.305 15.314 1.00 89.62 95 ARG A C 1
ATOM 730 O O . ARG A 1 95 ? -7.802 0.143 15.159 1.00 89.62 95 ARG A O 1
ATOM 737 N N . SER A 1 96 ? -6.104 1.378 15.931 1.00 89.75 96 SER A N 1
ATOM 738 C CA . SER A 1 96 ? -6.942 2.472 16.450 1.00 89.75 96 SER A CA 1
ATOM 739 C C . SER A 1 96 ? -7.488 3.415 15.373 1.00 89.75 96 SER A C 1
ATOM 741 O O . SER A 1 96 ? -8.358 4.228 15.667 1.00 89.75 96 SER A O 1
ATOM 743 N N . PHE A 1 97 ? -6.944 3.352 14.157 1.00 87.62 97 PHE A N 1
ATOM 744 C CA . PHE A 1 97 ? -7.296 4.212 13.026 1.00 87.62 97 PHE A CA 1
ATOM 745 C C . PHE A 1 97 ? -8.100 3.478 11.948 1.00 87.62 97 PHE A C 1
ATOM 747 O O . PHE A 1 97 ? -8.746 4.126 11.128 1.00 87.62 97 PHE A O 1
ATOM 754 N N . ILE A 1 98 ? -8.068 2.143 11.948 1.00 86.94 98 ILE A N 1
ATOM 755 C CA . ILE A 1 98 ? -8.907 1.316 11.080 1.00 86.94 98 ILE A CA 1
ATOM 756 C C . ILE A 1 98 ? -10.340 1.344 11.641 1.00 86.94 98 ILE A C 1
ATOM 758 O O . ILE A 1 98 ? -10.517 1.094 12.838 1.00 86.94 98 ILE A O 1
ATOM 762 N N . PRO A 1 99 ? -11.364 1.657 10.824 1.00 84.81 99 PRO A N 1
ATOM 763 C CA . PRO A 1 99 ? -12.757 1.607 11.260 1.00 84.81 99 PRO A CA 1
ATOM 764 C C . PRO A 1 99 ? -13.112 0.222 11.814 1.00 84.81 99 PRO A C 1
ATOM 766 O O . PRO A 1 99 ? -12.771 -0.789 11.212 1.00 84.81 99 PRO A O 1
ATOM 769 N N . ALA A 1 100 ? -13.816 0.166 12.948 1.00 77.62 100 ALA A N 1
ATOM 770 C CA . ALA A 1 100 ? -14.164 -1.097 13.613 1.00 77.62 100 ALA A CA 1
ATOM 771 C C . ALA A 1 100 ? -15.141 -1.980 12.810 1.00 77.62 100 ALA A C 1
ATOM 773 O O . ALA A 1 100 ? -15.349 -3.140 13.155 1.00 77.62 100 ALA A O 1
ATOM 774 N N . GLU A 1 101 ? -15.758 -1.404 11.779 1.00 70.56 101 GLU A N 1
ATOM 775 C CA . GLU A 1 101 ? -16.733 -2.037 10.889 1.00 70.56 101 GLU A CA 1
ATOM 776 C C . GLU A 1 101 ? -16.063 -2.826 9.743 1.00 70.56 101 GLU A C 1
ATOM 778 O O . GLU A 1 101 ? -16.765 -3.491 8.984 1.00 70.56 101 GLU A O 1
ATOM 783 N N . VAL A 1 102 ? -14.723 -2.769 9.641 1.00 63.97 102 VAL A N 1
ATOM 784 C CA . VAL A 1 102 ? -13.885 -3.379 8.589 1.00 63.97 102 VAL A CA 1
ATOM 785 C C . VAL A 1 102 ? -13.041 -4.539 9.118 1.00 63.97 102 VAL A C 1
ATOM 787 O O . VAL A 1 102 ? -12.402 -4.392 10.188 1.00 63.97 102 VAL A O 1
#

Sequence (102 aa):
YSAFTCPHTSCGCFEGIAFYIPEVEGFGIVMRGYRDVTVNGLPFSTMADSTAGGRQVDGFHGISLEYMRSPKFIAADGGYERVVWMPSDLKEQLRSFIPAEV

pLDDT: mean 85.74, std 10.69, range [51.06, 95.56]

Radius of gyration: 12.47 Å; chains: 1; bounding box: 28×23×30 Å